Protein AF-A0A7S2S492-F1 (afdb_monomer)

Radius of gyration: 16.32 Å; Cα contacts (8 Å, |Δi|>4): 54; chains: 1; bounding box: 39×32×36 Å

InterPro domains:
  IPR001404 Heat shock protein Hsp90 family [PF00183] (1-102)
  IPR001404 Heat shock protein Hsp90 family [PTHR11528] (1-102)
  IPR037196 HSP90, C-terminal domain [G3DSA:1.20.120.790] (34-102)
  IPR037196 HSP90, C-terminal domain [SSF110942] (53-101)

Mean predicted aligned error: 4.34 Å

pLDDT: mean 91.42, std 5.2, range [54.38, 97.19]

Organism: NCBI:txid96639

Sequence (102 aa):
VIYMVDPIDEYAVQQLKEYDGKSLVNVTKEGLELPEDEEEKKKFEELKAEYEGLCKVMKDILDKKVEKVVVSNRLVTSPCCIVTSQYGWSANMERIMKAQAL

Foldseek 3Di:
DDDDDDLVVLVVLVVCQDDPNDGDDDPQAPPDDDDDDPVRVVVQVVVQVVCVVVQVVVCVVCPPVAPGGTDDPPDDPDPDHHGHYPPDDGPSRVVVCVVPPD

Nearest PDB structures (foldseek):
  7l7i-assembly1_A  TM=9.852E-01  e=4.452E-11  Homo sapiens
  7rxz-assembly3_F  TM=9.645E-01  e=5.092E-11  Homo sapiens
  8u1l-assembly1_A  TM=9.683E-01  e=7.123E-11  Trichoplusia ni
  8eoa-assembly1_B  TM=9.750E-01  e=7.618E-11  Homo sapiens
  8eoa-assembly1_A  TM=9.744E-01  e=1.140E-10  Homo sapiens

Solvent-accessible surface area (backbone atoms only — not comparable to full-atom values): 6693 Å² total; per-residue (Å²): 138,88,88,76,85,52,82,64,44,68,59,50,53,71,71,49,50,61,57,96,94,38,72,71,80,65,82,61,26,50,87,70,79,71,95,71,56,75,66,58,52,51,53,50,53,53,49,42,63,71,43,44,66,56,28,51,54,52,36,63,75,43,45,92,79,50,95,77,53,78,84,71,88,89,60,85,86,61,94,74,82,91,64,28,56,72,87,55,67,46,74,66,51,50,53,50,47,53,74,74,79,103

Secondary structure (DSSP, 8-state):
-----SHHHHHHHHH--EETTEE---TTBS--PPP--HHHHHHHHHHHHHHHHHHHHHHHHHGGG-S-----SS-SS-S----B-SSS--HHHHHHHHHHT-

Structure (mmCIF, N/CA/C/O backbone):
data_AF-A0A7S2S492-F1
#
_entry.id   AF-A0A7S2S492-F1
#
loop_
_atom_site.group_PDB
_atom_site.id
_atom_site.type_symbol
_atom_site.label_atom_id
_atom_site.label_alt_id
_atom_site.label_comp_id
_atom_site.label_asym_id
_atom_site.label_entity_id
_atom_site.label_seq_id
_atom_site.pdbx_PDB_ins_code
_atom_site.Cartn_x
_atom_site.Cartn_y
_atom_site.Cartn_z
_atom_site.occupancy
_atom_site.B_iso_or_equiv
_atom_site.auth_seq_id
_atom_site.auth_comp_id
_atom_site.auth_asym_id
_atom_site.auth_atom_id
_atom_site.pdbx_PDB_model_num
ATOM 1 N N . VAL A 1 1 ? -4.119 3.905 -14.256 1.00 91.50 1 VAL A N 1
ATOM 2 C CA . VAL A 1 1 ? -3.090 3.019 -13.661 1.00 91.50 1 VAL A CA 1
ATOM 3 C C . VAL A 1 1 ? -2.187 2.546 -14.785 1.00 91.50 1 VAL A C 1
ATOM 5 O O . VAL A 1 1 ? -2.718 2.142 -15.811 1.00 91.50 1 VAL A O 1
ATOM 8 N N . ILE A 1 2 ? -0.868 2.666 -14.631 1.00 94.06 2 ILE A N 1
ATOM 9 C CA . ILE A 1 2 ? 0.119 2.162 -15.598 1.00 94.06 2 ILE A CA 1
ATOM 10 C C . ILE A 1 2 ? 0.621 0.822 -15.062 1.00 94.06 2 ILE A C 1
ATOM 12 O O . ILE A 1 2 ? 0.990 0.742 -13.891 1.00 94.06 2 ILE A O 1
ATOM 16 N N . TYR A 1 3 ? 0.602 -0.218 -15.892 1.00 95.12 3 TYR A N 1
ATOM 17 C CA . TYR A 1 3 ? 1.116 -1.533 -15.520 1.00 95.12 3 TYR A CA 1
ATOM 18 C C . TYR A 1 3 ? 2.568 -1.663 -15.965 1.00 95.12 3 TYR A C 1
ATOM 20 O O . TYR A 1 3 ? 2.871 -1.494 -17.141 1.00 95.12 3 TYR A O 1
ATOM 28 N N . MET A 1 4 ? 3.433 -1.964 -15.004 1.00 93.75 4 MET A N 1
ATOM 29 C CA . MET A 1 4 ? 4.860 -2.212 -15.186 1.00 93.75 4 MET A CA 1
ATOM 30 C C . MET A 1 4 ? 5.088 -3.695 -14.956 1.00 93.75 4 MET A C 1
ATOM 32 O O . MET A 1 4 ? 4.856 -4.199 -13.855 1.00 93.75 4 MET A O 1
ATOM 36 N N . VAL A 1 5 ? 5.402 -4.406 -16.030 1.00 94.25 5 VAL A N 1
ATOM 37 C CA . VAL A 1 5 ? 5.372 -5.873 -16.069 1.00 94.25 5 VAL A CA 1
ATOM 38 C C . VAL A 1 5 ? 6.763 -6.464 -16.232 1.00 94.25 5 VAL A C 1
ATOM 40 O O . VAL A 1 5 ? 6.973 -7.617 -15.849 1.00 94.25 5 VAL A O 1
ATOM 43 N N . ASP A 1 6 ? 7.714 -5.671 -16.724 1.00 93.94 6 ASP A N 1
ATOM 44 C CA . ASP A 1 6 ? 9.085 -6.099 -16.913 1.00 93.94 6 ASP A CA 1
ATOM 45 C C . ASP A 1 6 ? 9.928 -5.770 -15.671 1.00 93.94 6 ASP A C 1
ATOM 47 O O . ASP A 1 6 ? 9.762 -4.713 -15.059 1.00 93.94 6 ASP A O 1
ATOM 51 N N . PRO A 1 7 ? 10.885 -6.633 -15.277 1.00 91.06 7 PRO A N 1
ATOM 52 C CA . PRO A 1 7 ? 11.743 -6.368 -14.121 1.00 91.06 7 PRO A CA 1
ATOM 53 C C . PRO A 1 7 ? 12.497 -5.034 -14.196 1.00 91.06 7 PRO A C 1
ATOM 55 O O . PRO A 1 7 ? 12.762 -4.414 -13.169 1.00 91.06 7 PRO A O 1
ATOM 58 N N . ILE A 1 8 ? 12.841 -4.588 -15.408 1.00 92.62 8 ILE A N 1
ATOM 59 C CA . ILE A 1 8 ? 13.555 -3.327 -15.627 1.00 92.62 8 ILE A CA 1
ATOM 60 C C . ILE A 1 8 ? 12.702 -2.096 -15.298 1.00 92.62 8 ILE A C 1
ATOM 62 O O . ILE A 1 8 ? 13.257 -1.074 -14.889 1.00 92.62 8 ILE A O 1
ATOM 66 N N . ASP A 1 9 ? 11.374 -2.199 -15.394 1.00 93.81 9 ASP A N 1
ATOM 67 C CA . ASP A 1 9 ? 10.460 -1.087 -15.130 1.00 93.81 9 ASP A CA 1
ATOM 68 C C . ASP A 1 9 ? 10.611 -0.577 -13.695 1.00 93.81 9 ASP A C 1
ATOM 70 O O . ASP A 1 9 ? 10.637 0.629 -13.455 1.00 93.81 9 ASP A O 1
ATOM 74 N N . GLU A 1 10 ? 10.799 -1.495 -12.742 1.00 89.31 10 GLU A N 1
ATOM 75 C CA . GLU A 1 10 ? 10.884 -1.162 -11.321 1.00 89.31 10 GLU A CA 1
ATOM 76 C C . GLU A 1 10 ? 12.162 -0.382 -10.976 1.00 89.31 10 GLU A C 1
ATOM 78 O O . GLU A 1 10 ? 12.168 0.422 -10.045 1.00 89.31 10 GLU A O 1
ATOM 83 N N . TYR A 1 11 ? 13.232 -0.561 -11.756 1.00 89.75 11 TYR A N 1
ATOM 84 C CA . TYR A 1 11 ? 14.423 0.287 -11.682 1.00 89.75 11 TYR A CA 1
ATOM 85 C C . TYR A 1 11 ? 14.213 1.615 -12.412 1.00 89.75 11 TYR A C 1
ATOM 87 O O . TYR A 1 11 ? 14.629 2.663 -11.914 1.00 89.75 11 TYR A O 1
ATOM 95 N N . ALA A 1 12 ? 13.556 1.586 -13.574 1.00 92.25 12 ALA A N 1
ATOM 96 C CA . ALA A 1 12 ? 13.324 2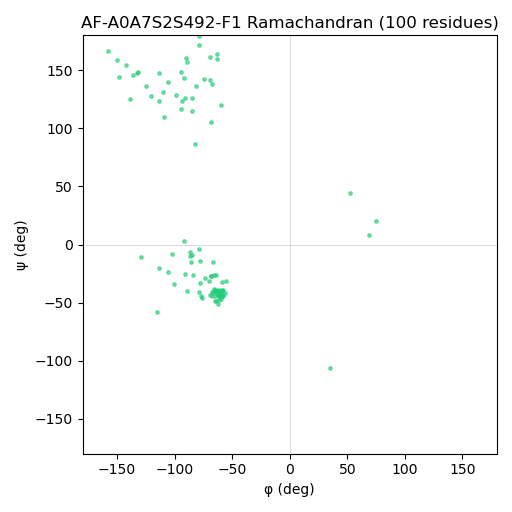.772 -14.389 1.00 92.25 12 ALA A CA 1
ATOM 97 C C . ALA A 1 12 ? 12.523 3.835 -13.623 1.00 92.25 12 ALA A C 1
ATOM 99 O O . ALA A 1 12 ? 12.934 4.993 -13.572 1.00 92.25 12 ALA A O 1
ATOM 100 N N . VAL A 1 13 ? 11.435 3.452 -12.951 1.00 89.94 13 VAL A N 1
ATOM 101 C CA . VAL A 1 13 ? 10.570 4.403 -12.226 1.00 89.94 13 VAL A CA 1
ATOM 102 C C . VAL A 1 13 ? 11.103 4.861 -10.880 1.00 89.94 13 VAL A C 1
ATOM 104 O O . VAL A 1 13 ? 10.637 5.860 -10.339 1.00 89.94 13 VAL A O 1
ATOM 107 N N . GLN A 1 14 ? 12.112 4.183 -10.337 1.00 85.00 14 GLN A N 1
ATOM 108 C CA . GLN A 1 14 ? 12.856 4.724 -9.200 1.00 85.00 14 GLN A CA 1
ATOM 109 C C . GLN A 1 14 ? 13.710 5.930 -9.606 1.00 85.00 14 GLN A C 1
ATOM 111 O O . GLN A 1 14 ? 13.921 6.833 -8.794 1.00 85.00 14 GLN A O 1
ATOM 116 N N . GLN A 1 15 ? 14.189 5.952 -10.853 1.00 88.56 15 GLN A N 1
ATOM 117 C CA . GLN A 1 15 ? 14.975 7.057 -11.401 1.00 88.56 15 GLN A CA 1
ATOM 118 C C . GLN A 1 15 ? 14.083 8.126 -12.044 1.00 88.56 15 GLN A C 1
ATOM 120 O O . GLN A 1 15 ? 14.308 9.322 -11.855 1.00 88.56 15 GLN A O 1
ATOM 125 N N . LEU A 1 16 ? 13.039 7.709 -12.762 1.00 91.12 16 LEU A N 1
ATOM 126 C CA . LEU A 1 16 ? 12.057 8.595 -13.376 1.00 91.12 16 LEU A CA 1
ATOM 127 C C . LEU A 1 16 ? 11.003 9.017 -12.346 1.00 91.12 16 LEU A C 1
ATOM 129 O O . LEU A 1 16 ? 9.950 8.398 -12.224 1.00 91.12 16 LEU A O 1
ATOM 133 N N . LYS A 1 17 ? 11.297 10.082 -11.597 1.00 84.06 17 LYS A N 1
ATOM 134 C CA . LYS A 1 17 ? 10.392 10.604 -10.558 1.00 84.06 17 LYS A CA 1
ATOM 135 C C . LYS A 1 17 ? 9.230 11.421 -11.118 1.00 84.06 17 LYS A C 1
ATOM 137 O O . LYS A 1 17 ? 8.141 11.402 -10.549 1.00 84.06 17 LYS A O 1
ATOM 142 N N . GLU A 1 18 ? 9.467 12.132 -12.216 1.00 92.81 18 GLU A N 1
ATOM 143 C CA . GLU A 1 18 ? 8.506 13.044 -12.830 1.00 92.81 18 GLU A CA 1
ATOM 144 C C . GLU A 1 18 ? 8.476 12.875 -14.347 1.00 92.81 18 GLU A C 1
ATOM 146 O O . GLU A 1 18 ? 9.498 12.619 -14.986 1.00 92.81 18 GLU A O 1
ATOM 151 N N . TYR A 1 19 ? 7.292 13.058 -14.922 1.00 93.62 19 TYR A N 1
ATOM 152 C CA . TYR A 1 19 ? 7.063 13.118 -16.356 1.00 93.62 19 TYR A CA 1
ATOM 153 C C . TYR A 1 19 ? 6.054 14.227 -16.644 1.00 93.62 19 TYR A C 1
ATOM 155 O O . TYR A 1 19 ? 4.967 14.232 -16.068 1.00 93.62 19 TYR A O 1
ATOM 163 N N . ASP A 1 20 ? 6.416 15.172 -17.514 1.00 94.81 20 ASP A N 1
ATOM 164 C CA . ASP A 1 20 ? 5.556 16.309 -17.884 1.00 94.81 20 ASP A CA 1
ATOM 165 C C . ASP A 1 20 ? 5.025 17.092 -16.660 1.00 94.81 20 ASP A C 1
ATOM 167 O O . ASP A 1 20 ? 3.836 17.378 -16.525 1.00 94.81 20 ASP A O 1
ATOM 171 N N . GLY A 1 21 ? 5.913 17.354 -15.690 1.00 94.06 21 GLY A N 1
ATOM 172 C CA . GLY A 1 21 ? 5.583 18.053 -14.440 1.00 94.06 21 GLY A CA 1
ATOM 173 C C . GLY A 1 21 ? 4.686 17.271 -13.471 1.00 94.06 21 GLY A C 1
ATOM 174 O O . GLY A 1 21 ? 4.230 17.834 -12.478 1.00 94.06 21 GLY A O 1
ATOM 175 N N . LYS A 1 22 ? 4.412 15.987 -13.738 1.00 92.38 22 LYS A N 1
ATOM 176 C CA . LYS A 1 22 ? 3.617 15.108 -12.870 1.00 92.38 22 LYS A CA 1
ATOM 177 C C . LYS A 1 22 ? 4.501 14.047 -12.235 1.00 92.38 22 LYS A C 1
ATOM 179 O O . LYS A 1 22 ? 5.251 13.363 -12.930 1.00 92.38 22 LYS A O 1
ATOM 184 N N . SER A 1 23 ? 4.380 13.876 -10.924 1.00 91.31 23 SER A N 1
ATOM 185 C CA . SER A 1 23 ? 5.079 12.823 -10.193 1.00 91.31 23 SER A CA 1
ATOM 186 C C . SER A 1 23 ? 4.446 11.453 -10.443 1.00 91.31 23 SER A C 1
ATOM 188 O O . SER A 1 23 ? 3.224 11.310 -10.543 1.00 91.31 23 SER A O 1
ATOM 190 N N . LEU A 1 24 ? 5.285 10.421 -10.543 1.00 90.94 24 LEU A N 1
ATOM 191 C CA . LEU A 1 24 ? 4.821 9.040 -10.625 1.00 90.94 24 LEU A CA 1
ATOM 192 C C . LEU A 1 24 ? 4.576 8.497 -9.213 1.00 90.94 24 LEU A C 1
ATOM 194 O O . LEU A 1 24 ? 5.462 8.520 -8.359 1.00 90.94 24 LEU A O 1
ATOM 198 N N . VAL A 1 25 ? 3.372 7.975 -8.975 1.00 90.88 25 VAL A N 1
ATOM 199 C CA . VAL A 1 25 ? 2.959 7.429 -7.675 1.00 90.88 25 VAL A CA 1
ATOM 200 C C . VAL A 1 25 ? 2.741 5.925 -7.794 1.00 90.88 25 VAL A C 1
ATOM 202 O O . VAL A 1 25 ? 1.936 5.461 -8.604 1.00 90.88 25 VAL A O 1
ATOM 205 N N . ASN A 1 26 ? 3.440 5.151 -6.963 1.00 91.62 26 ASN A N 1
ATOM 206 C CA . ASN A 1 26 ? 3.257 3.705 -6.899 1.00 91.62 26 ASN A CA 1
ATOM 207 C C . ASN A 1 26 ? 2.087 3.353 -5.963 1.00 91.62 26 ASN A C 1
ATOM 209 O O . ASN A 1 26 ? 2.164 3.542 -4.749 1.00 91.62 26 ASN A O 1
ATOM 213 N N . VAL A 1 27 ? 1.021 2.783 -6.528 1.00 93.06 27 VAL A N 1
ATOM 214 C CA . VAL A 1 27 ? -0.209 2.423 -5.802 1.00 93.06 27 VAL A CA 1
ATOM 215 C C . VAL A 1 27 ? -0.040 1.297 -4.774 1.00 93.06 27 VAL A C 1
ATOM 217 O O . VAL A 1 27 ? -0.915 1.120 -3.926 1.00 93.06 27 VAL A O 1
ATOM 220 N N . THR A 1 28 ? 1.061 0.536 -4.808 1.00 92.19 28 THR A N 1
ATOM 221 C CA . THR A 1 28 ? 1.351 -0.519 -3.817 1.00 92.19 28 THR A CA 1
ATOM 222 C C . THR A 1 28 ? 2.063 0.014 -2.576 1.00 92.19 28 THR A C 1
ATOM 224 O O . THR A 1 28 ? 2.226 -0.716 -1.597 1.00 92.19 28 THR A O 1
ATOM 227 N N . LYS A 1 29 ? 2.510 1.274 -2.607 1.00 90.81 29 LYS A N 1
ATOM 228 C CA . LYS A 1 29 ? 3.149 1.934 -1.471 1.00 90.81 29 LYS A CA 1
ATOM 229 C C . LYS A 1 29 ? 2.117 2.626 -0.581 1.00 90.81 29 LYS A C 1
ATOM 231 O O . LYS A 1 29 ? 0.987 2.931 -0.988 1.00 90.81 29 LYS A O 1
ATOM 236 N N . GLU A 1 30 ? 2.480 2.840 0.674 1.00 90.25 30 GLU A N 1
ATOM 237 C CA . GLU A 1 30 ? 1.736 3.730 1.561 1.00 90.25 30 GLU A CA 1
ATOM 238 C C . GLU A 1 30 ? 1.760 5.183 1.048 1.00 90.25 30 GLU A C 1
ATOM 240 O O . GLU A 1 30 ? 2.568 5.535 0.190 1.00 90.25 30 GLU A O 1
ATOM 245 N N . GLY A 1 31 ? 0.863 6.025 1.570 1.00 83.75 31 GLY A N 1
ATOM 246 C CA . GLY A 1 31 ? 0.788 7.437 1.170 1.00 83.75 31 GLY A CA 1
ATOM 247 C C . GLY A 1 31 ? 0.153 7.672 -0.204 1.00 83.75 31 GLY A C 1
ATOM 248 O O . GLY A 1 31 ? 0.376 8.712 -0.812 1.00 83.75 31 GLY A O 1
ATOM 249 N N . LEU A 1 32 ? -0.624 6.707 -0.712 1.00 87.44 32 LEU A N 1
ATOM 250 C CA . LEU A 1 32 ? -1.459 6.926 -1.892 1.00 87.44 32 LEU A CA 1
ATOM 251 C C . LEU A 1 32 ? -2.581 7.899 -1.524 1.00 87.44 32 LEU A C 1
ATOM 253 O O . LEU A 1 32 ? -3.530 7.511 -0.843 1.00 87.44 32 LEU A O 1
ATOM 257 N N . GLU A 1 33 ? -2.457 9.133 -1.988 1.00 86.50 33 GLU A N 1
ATOM 258 C CA . GLU A 1 33 ? -3.509 10.139 -1.917 1.00 86.50 33 GLU A CA 1
ATOM 259 C C . GLU A 1 33 ? -4.295 10.110 -3.224 1.00 86.50 33 GLU A C 1
ATOM 261 O O . GLU A 1 33 ? -3.752 10.345 -4.307 1.00 86.50 33 GLU A O 1
ATOM 266 N N . LEU A 1 34 ? -5.574 9.763 -3.123 1.00 85.75 34 LEU A N 1
ATOM 267 C CA . LEU A 1 34 ? -6.500 9.843 -4.241 1.00 85.75 34 LEU A CA 1
ATOM 268 C C . LEU A 1 34 ? -7.237 11.186 -4.173 1.00 85.75 34 LEU A C 1
ATOM 270 O O . LEU A 1 34 ? -7.441 11.717 -3.080 1.00 85.75 34 LEU A O 1
ATOM 274 N N . PRO A 1 35 ? -7.621 11.766 -5.321 1.00 86.44 35 PRO A N 1
ATOM 275 C CA . PRO A 1 35 ? -8.539 12.892 -5.326 1.00 86.44 35 PRO A CA 1
ATOM 276 C C . PRO A 1 35 ? -9.858 12.457 -4.680 1.00 86.44 35 PRO A C 1
ATOM 278 O O . PRO A 1 35 ? -10.493 11.528 -5.169 1.00 86.44 35 PRO A O 1
ATOM 281 N N . GLU A 1 36 ? -10.238 13.130 -3.600 1.00 86.56 36 GLU A N 1
ATOM 282 C CA . GLU A 1 36 ? -11.455 12.869 -2.824 1.00 86.56 36 GLU A CA 1
ATOM 283 C C . GLU A 1 36 ? -12.178 14.186 -2.564 1.00 86.56 36 GLU A C 1
ATOM 285 O O . GLU A 1 36 ? -11.532 15.233 -2.383 1.00 86.56 36 GLU A O 1
ATOM 290 N N . ASP A 1 37 ? -13.505 14.129 -2.509 1.00 91.50 37 ASP A N 1
ATOM 291 C CA . ASP A 1 37 ? -14.315 15.272 -2.101 1.00 91.50 37 ASP A CA 1
ATOM 292 C C . ASP A 1 37 ? -14.343 15.457 -0.566 1.00 91.50 37 ASP A C 1
ATOM 294 O O . ASP A 1 37 ? -13.805 14.662 0.211 1.00 91.50 37 ASP A O 1
ATOM 298 N N . GLU A 1 38 ? -14.912 16.572 -0.095 1.00 90.94 38 GLU A N 1
ATOM 299 C CA . GLU A 1 38 ? -14.981 16.854 1.346 1.00 90.94 38 GLU A CA 1
ATOM 300 C C . GLU A 1 38 ? -15.875 15.874 2.119 1.00 90.94 38 GLU A C 1
ATOM 302 O O . GLU A 1 38 ? -15.683 15.695 3.324 1.00 90.94 38 GLU A O 1
ATOM 307 N N . GLU A 1 39 ? -16.867 15.267 1.467 1.00 91.62 39 GLU A N 1
ATOM 308 C CA . GLU A 1 39 ? -17.798 14.338 2.104 1.00 91.62 39 GLU A CA 1
ATOM 309 C C . GLU A 1 39 ? -17.138 12.967 2.302 1.00 91.62 39 GLU A C 1
ATOM 311 O O . GLU A 1 39 ? -17.210 12.395 3.392 1.00 91.62 39 GLU A O 1
ATOM 316 N N . GLU A 1 40 ? -16.427 12.477 1.287 1.00 89.56 40 GLU A N 1
ATOM 317 C CA . GLU A 1 40 ? -15.613 11.263 1.319 1.00 89.56 40 GLU A CA 1
ATOM 318 C C . GLU A 1 40 ? -14.525 11.353 2.390 1.00 89.56 40 GLU A C 1
ATOM 320 O O . GLU A 1 40 ? -14.382 10.434 3.200 1.00 89.56 40 GLU A O 1
ATOM 325 N N . LYS A 1 41 ? -13.831 12.495 2.483 1.00 89.75 41 LYS A N 1
ATOM 326 C CA . LYS A 1 41 ? -12.823 12.725 3.529 1.00 89.75 41 LYS A CA 1
ATOM 327 C C . LYS A 1 41 ? -13.412 12.656 4.934 1.00 89.75 41 LYS A C 1
ATOM 329 O O . LYS A 1 41 ? -12.811 12.045 5.814 1.00 89.75 41 LYS A O 1
ATOM 334 N N . LYS A 1 42 ? -14.589 13.250 5.157 1.00 92.25 42 LYS A N 1
ATOM 335 C CA . LYS A 1 42 ? -15.268 13.198 6.465 1.00 92.25 42 LYS A CA 1
ATOM 336 C C . LYS A 1 42 ? -15.661 11.770 6.831 1.00 92.25 42 LYS A C 1
ATOM 338 O O . LYS A 1 42 ? -15.314 11.315 7.916 1.00 92.25 42 LYS A O 1
ATOM 343 N N . LYS A 1 43 ? -16.295 11.044 5.904 1.00 92.06 43 LYS A N 1
ATOM 344 C CA . LYS A 1 43 ? -16.647 9.628 6.096 1.00 92.06 43 LYS A CA 1
ATOM 345 C C . LYS A 1 43 ? -15.414 8.776 6.389 1.00 92.06 43 LYS A C 1
ATOM 347 O O . LYS A 1 43 ? -15.462 7.889 7.233 1.00 92.06 43 LYS A O 1
ATOM 352 N N . PHE A 1 44 ? -14.294 9.046 5.721 1.00 91.44 44 PHE A N 1
ATOM 353 C CA . PHE A 1 44 ? -13.055 8.314 5.953 1.00 91.44 44 PHE A CA 1
ATOM 354 C C . PHE A 1 44 ? -12.468 8.565 7.349 1.00 91.44 44 PHE A C 1
ATOM 356 O O . PHE A 1 44 ? -12.024 7.616 7.993 1.00 91.44 44 PHE A O 1
ATOM 363 N N . GLU A 1 45 ? -12.495 9.804 7.846 1.00 92.00 45 GLU A N 1
ATOM 364 C CA . GLU A 1 45 ? -12.068 10.119 9.218 1.00 92.00 45 GLU A CA 1
ATOM 365 C C . GLU A 1 45 ? -12.993 9.491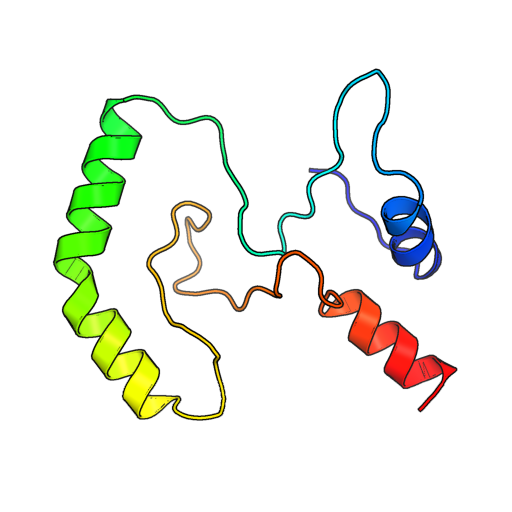 10.277 1.00 92.00 45 GLU A C 1
ATOM 367 O O . GLU A 1 45 ? -12.506 8.959 11.276 1.00 92.00 45 GLU A O 1
ATOM 372 N N . GLU A 1 46 ? -14.308 9.458 10.038 1.00 94.56 46 GLU A N 1
ATOM 373 C CA . GLU A 1 46 ? -15.268 8.750 10.901 1.00 94.56 46 GLU A CA 1
ATOM 374 C C . GLU A 1 46 ? -14.970 7.245 10.958 1.00 94.56 46 GLU A C 1
ATOM 376 O O . GLU A 1 46 ? -14.845 6.679 12.045 1.00 94.56 46 GLU A O 1
ATOM 381 N N . LEU A 1 47 ? -14.758 6.608 9.801 1.00 93.94 47 LEU A N 1
ATOM 382 C CA . LEU A 1 47 ? -14.389 5.193 9.719 1.00 93.94 47 LEU A CA 1
ATOM 383 C C . LEU A 1 47 ? -13.039 4.915 10.395 1.00 93.94 47 LEU A C 1
ATOM 385 O O . LEU A 1 47 ? -12.885 3.903 11.076 1.00 93.94 47 LEU A O 1
ATOM 389 N N . LYS A 1 48 ? -12.044 5.798 10.255 1.00 93.50 48 LYS A N 1
ATOM 390 C CA . LYS A 1 48 ? -10.768 5.647 10.975 1.00 93.50 48 LYS A CA 1
ATOM 391 C C . LYS A 1 48 ? -10.970 5.616 12.484 1.00 93.50 48 LYS A C 1
ATOM 393 O O . LYS A 1 48 ? -10.358 4.775 13.138 1.00 93.50 48 LYS A O 1
ATOM 398 N N . ALA A 1 49 ? -11.801 6.510 13.016 1.00 94.94 49 ALA A N 1
ATOM 399 C CA . ALA A 1 49 ? -12.094 6.566 14.442 1.00 94.94 49 ALA A CA 1
ATOM 400 C C . ALA A 1 49 ? -12.890 5.335 14.905 1.00 94.94 49 ALA A C 1
ATOM 402 O O . ALA A 1 49 ? -12.553 4.727 15.920 1.00 94.94 49 ALA A O 1
ATOM 403 N N . GLU A 1 50 ? -13.904 4.924 14.139 1.00 96.50 50 GLU A N 1
ATOM 404 C CA . GLU A 1 50 ? -14.735 3.754 14.445 1.00 96.50 50 GLU A CA 1
ATOM 405 C C . GLU A 1 50 ? -13.911 2.457 14.485 1.00 96.50 50 GLU A C 1
ATOM 407 O O . GLU A 1 50 ? -14.025 1.659 15.419 1.00 96.50 50 GLU A O 1
ATOM 412 N N . TYR A 1 51 ? -13.028 2.262 13.503 1.00 95.75 51 TYR A N 1
ATOM 413 C CA . TYR A 1 51 ? -12.233 1.041 13.366 1.00 95.75 51 TYR A CA 1
ATOM 414 C C . TYR A 1 51 ? -10.864 1.103 14.058 1.00 95.75 51 TYR A C 1
ATOM 416 O O . TYR A 1 51 ? -10.123 0.117 14.017 1.00 95.75 51 TYR A O 1
ATOM 424 N N . GLU A 1 52 ? -10.522 2.192 14.757 1.00 94.31 52 GLU A N 1
ATOM 425 C CA . GLU A 1 52 ? -9.238 2.332 15.461 1.00 94.31 52 GLU A CA 1
ATOM 426 C C . GLU A 1 52 ? -9.009 1.182 16.459 1.00 94.31 52 GLU A C 1
ATOM 428 O O . GLU A 1 52 ? -7.915 0.613 16.538 1.00 94.31 52 GLU A O 1
ATOM 433 N N . GLY A 1 53 ? -10.060 0.790 17.189 1.00 96.31 53 GLY A N 1
ATOM 434 C CA . GLY A 1 53 ? -10.014 -0.334 18.126 1.00 96.31 53 GLY A CA 1
ATOM 435 C C . GLY A 1 53 ? -9.706 -1.665 17.435 1.00 96.31 53 GLY A C 1
ATOM 436 O O . GLY A 1 53 ? -8.859 -2.424 17.908 1.00 96.31 53 GLY A O 1
ATOM 437 N N . LEU A 1 54 ? -10.329 -1.923 16.280 1.00 95.75 54 LEU A N 1
ATOM 438 C CA . LEU A 1 54 ? -10.065 -3.122 15.484 1.00 95.75 54 LEU A CA 1
ATOM 439 C C . LEU A 1 54 ? -8.629 -3.124 14.947 1.00 95.75 54 LEU A C 1
ATOM 441 O O . LEU A 1 54 ? -7.944 -4.142 15.040 1.00 95.75 54 LEU A O 1
ATOM 445 N N . CYS A 1 55 ? -8.149 -1.990 14.430 1.00 95.69 55 CYS A N 1
ATOM 446 C CA . CYS A 1 55 ? -6.780 -1.864 13.936 1.00 95.69 55 CYS A CA 1
ATOM 447 C C . CYS A 1 55 ? -5.744 -2.174 15.027 1.00 95.69 55 CYS A C 1
ATOM 449 O O . CYS A 1 55 ? -4.771 -2.875 14.746 1.00 95.69 55 CYS A O 1
ATOM 451 N N . LYS A 1 56 ? -5.969 -1.725 16.271 1.00 96.12 56 LYS A N 1
ATOM 452 C CA . LYS A 1 56 ? -5.102 -2.050 17.419 1.00 96.12 56 LYS A CA 1
ATOM 453 C C . LYS A 1 56 ? -5.086 -3.548 17.713 1.00 96.12 56 LYS A C 1
ATOM 455 O O . LYS A 1 56 ? -4.017 -4.147 17.719 1.00 96.12 56 LYS A O 1
ATOM 460 N N . VAL A 1 57 ? -6.259 -4.173 17.833 1.00 97.19 57 VAL A N 1
ATOM 461 C CA . VAL A 1 57 ? -6.365 -5.625 18.069 1.00 97.19 57 VAL A CA 1
ATOM 462 C C . VAL A 1 57 ? -5.668 -6.421 16.962 1.00 97.19 57 VAL A C 1
ATOM 464 O O . VAL A 1 57 ? -4.918 -7.355 17.238 1.00 97.19 57 VAL A O 1
ATOM 467 N N . MET A 1 58 ? -5.862 -6.042 15.697 1.00 96.81 58 MET A N 1
ATOM 468 C CA . MET A 1 58 ? -5.193 -6.699 14.572 1.00 96.81 58 MET A CA 1
ATOM 469 C C . MET A 1 58 ? -3.676 -6.498 14.596 1.00 96.81 58 MET A C 1
ATOM 471 O O . MET A 1 58 ? -2.936 -7.433 14.287 1.00 96.81 58 MET A O 1
ATOM 475 N N . LYS A 1 59 ? -3.200 -5.305 14.967 1.00 95.94 59 LYS A N 1
ATOM 476 C CA . LYS A 1 59 ? -1.770 -5.032 15.131 1.00 95.94 59 LYS A CA 1
ATOM 477 C C . LYS A 1 59 ? -1.170 -5.877 16.256 1.00 95.94 59 LYS A C 1
ATOM 479 O O . LYS A 1 59 ? -0.091 -6.420 16.050 1.00 95.94 59 LYS A O 1
ATOM 484 N N . ASP A 1 60 ? -1.870 -6.065 17.370 1.00 96.12 60 ASP A N 1
ATOM 485 C CA . ASP A 1 60 ? -1.403 -6.906 18.479 1.00 96.12 60 ASP A CA 1
ATOM 486 C C . ASP A 1 60 ? -1.346 -8.392 18.088 1.00 96.12 60 ASP A C 1
ATOM 488 O O . ASP A 1 60 ? -0.374 -9.080 18.390 1.00 96.12 60 ASP A O 1
ATOM 492 N N . ILE A 1 61 ? -2.344 -8.887 17.346 1.00 9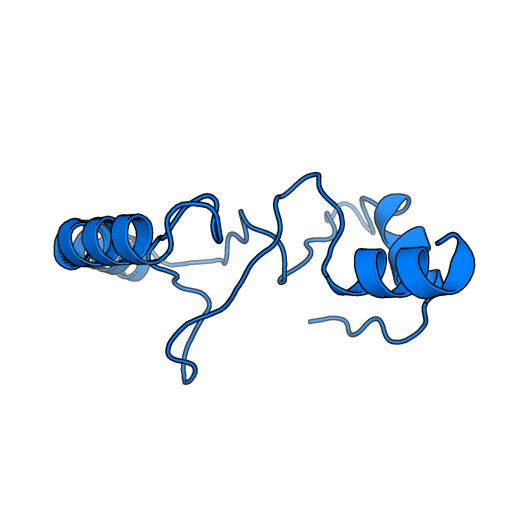7.00 61 ILE A N 1
ATOM 493 C CA . ILE A 1 61 ? -2.362 -10.270 16.831 1.00 97.00 61 ILE A CA 1
ATOM 494 C C . ILE A 1 61 ? -1.216 -10.512 15.841 1.00 97.00 61 ILE A C 1
ATOM 496 O O . ILE A 1 61 ? -0.609 -11.587 15.821 1.00 97.00 61 ILE A O 1
ATOM 500 N N . LEU A 1 62 ? -0.948 -9.535 14.973 1.00 94.88 62 LEU A N 1
ATOM 501 C CA . LEU A 1 62 ? 0.075 -9.643 13.937 1.00 94.88 62 LEU A CA 1
ATOM 502 C C . LEU A 1 62 ? 1.472 -9.254 14.441 1.00 94.88 62 LEU A C 1
ATOM 504 O O . LEU A 1 62 ? 2.444 -9.597 13.775 1.00 94.88 62 LEU A O 1
ATOM 508 N N . ASP A 1 63 ? 1.580 -8.593 15.594 1.00 94.06 63 ASP A N 1
ATOM 509 C CA . ASP A 1 63 ? 2.799 -8.205 16.314 1.00 94.06 63 ASP A CA 1
ATOM 510 C C . ASP A 1 63 ? 3.966 -7.831 15.378 1.00 94.06 63 ASP A C 1
ATOM 512 O O . ASP A 1 63 ? 3.931 -6.791 14.715 1.00 94.06 63 ASP A O 1
ATOM 516 N N . LYS A 1 64 ? 4.981 -8.697 15.265 1.00 94.31 64 LYS A N 1
ATOM 517 C CA . LYS A 1 64 ? 6.205 -8.483 14.472 1.00 94.31 64 LYS A CA 1
ATOM 518 C C . LYS A 1 64 ? 6.045 -8.704 12.967 1.00 94.31 64 LYS A C 1
ATOM 520 O O . LYS A 1 64 ? 7.007 -8.523 12.228 1.00 94.31 64 LYS A O 1
ATOM 525 N N . LYS A 1 65 ? 4.872 -9.136 12.497 1.00 94.56 65 LYS A N 1
ATOM 526 C CA . LYS A 1 65 ? 4.623 -9.441 11.078 1.00 94.56 65 LYS A CA 1
ATOM 527 C C . LYS A 1 65 ? 4.254 -8.213 10.254 1.00 94.56 65 LYS A C 1
ATOM 529 O O . LYS A 1 65 ? 4.454 -8.227 9.046 1.00 94.56 65 LYS A O 1
ATOM 534 N N . VAL A 1 66 ? 3.688 -7.184 10.881 1.00 94.50 66 VAL A N 1
ATOM 535 C CA . VAL A 1 66 ? 3.276 -5.942 10.211 1.00 94.50 66 VAL A CA 1
ATOM 536 C C . VAL A 1 66 ? 3.781 -4.750 10.998 1.00 94.50 66 VAL A C 1
ATOM 538 O O . VAL A 1 66 ? 3.865 -4.811 12.218 1.00 94.50 66 VAL A O 1
ATOM 541 N N . GLU A 1 67 ? 4.094 -3.643 10.338 1.00 92.50 67 GLU A N 1
ATOM 542 C CA . GLU A 1 67 ? 4.545 -2.436 11.037 1.00 92.50 67 GLU A CA 1
ATOM 543 C C . GLU A 1 67 ? 3.371 -1.705 11.706 1.00 92.50 67 GLU A C 1
ATOM 545 O O . GLU A 1 67 ? 3.423 -1.393 12.895 1.00 92.50 67 GLU A O 1
ATOM 550 N N . LYS A 1 68 ? 2.266 -1.528 10.973 1.00 93.19 68 LYS A N 1
ATOM 551 C CA . LYS A 1 68 ? 1.030 -0.876 11.427 1.00 93.19 68 LYS A CA 1
ATOM 552 C C . LYS A 1 68 ? -0.191 -1.456 10.711 1.00 93.19 68 LYS A C 1
ATOM 554 O O . LYS A 1 68 ? -0.063 -2.005 9.619 1.00 93.19 68 LYS A O 1
ATOM 559 N N . VAL A 1 69 ? -1.370 -1.295 11.310 1.00 96.00 69 VAL A N 1
ATOM 560 C CA . VAL A 1 69 ? -2.669 -1.612 10.696 1.00 96.00 69 VAL A CA 1
ATOM 561 C C . VAL A 1 69 ? -3.495 -0.332 10.675 1.00 96.00 69 VAL A C 1
ATOM 563 O O . VAL A 1 69 ? -3.606 0.335 11.700 1.00 96.00 69 VAL A O 1
ATOM 566 N N . VAL A 1 70 ? -4.030 0.030 9.510 1.00 93.69 70 VAL A N 1
ATOM 567 C CA . VAL A 1 70 ? -4.795 1.267 9.299 1.00 93.69 70 VAL A CA 1
ATOM 568 C C . VAL A 1 70 ? -5.961 1.017 8.346 1.00 93.69 70 VAL A C 1
ATOM 570 O O . VAL A 1 70 ? -5.890 0.125 7.497 1.00 93.69 70 VAL A O 1
ATOM 573 N N . VAL A 1 71 ? -7.013 1.827 8.461 1.00 94.06 71 VAL A N 1
ATOM 574 C CA . VAL A 1 71 ? -8.128 1.842 7.503 1.00 94.06 71 VAL A CA 1
ATOM 575 C C . VAL A 1 71 ? -7.646 2.413 6.168 1.00 94.06 71 VAL A C 1
ATOM 577 O O . VAL A 1 71 ? -6.844 3.349 6.136 1.00 94.06 71 VAL A O 1
ATOM 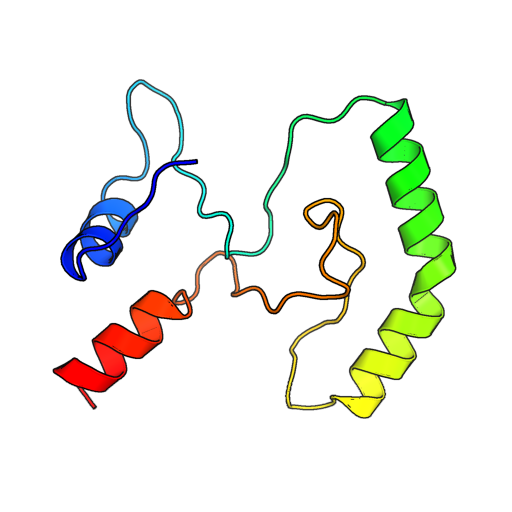580 N N . SER A 1 72 ? -8.125 1.849 5.058 1.00 92.19 72 SER A N 1
ATOM 581 C CA . SER A 1 72 ? -7.762 2.292 3.713 1.00 92.19 72 SER A CA 1
ATOM 582 C C . SER A 1 72 ? -8.986 2.632 2.872 1.00 92.19 72 SER A C 1
ATOM 584 O O . SER A 1 72 ? -9.946 1.874 2.834 1.00 92.19 72 SER A O 1
ATOM 586 N N . ASN A 1 73 ? -8.892 3.745 2.154 1.00 90.00 73 ASN A N 1
ATOM 587 C CA . ASN A 1 73 ? -9.832 4.233 1.144 1.00 90.00 73 ASN A CA 1
ATOM 588 C C . ASN A 1 73 ? -9.561 3.671 -0.268 1.00 90.00 73 ASN A C 1
ATOM 590 O O . ASN A 1 73 ? -10.340 3.901 -1.185 1.00 90.00 73 ASN A O 1
ATOM 594 N N . ARG A 1 74 ? -8.463 2.923 -0.477 1.00 90.25 74 ARG A N 1
ATOM 595 C CA . ARG A 1 74 ? -8.075 2.421 -1.814 1.00 90.25 74 ARG A CA 1
ATOM 596 C C . ARG A 1 74 ? -8.753 1.109 -2.224 1.00 90.25 74 ARG A C 1
ATOM 598 O O . ARG A 1 74 ? -8.538 0.639 -3.339 1.00 90.25 74 ARG A O 1
ATOM 605 N N . LEU A 1 75 ? -9.469 0.459 -1.306 1.00 91.62 75 LEU A N 1
ATOM 606 C CA . LEU A 1 75 ? -10.034 -0.880 -1.491 1.00 91.62 75 LEU A CA 1
ATOM 607 C C . LEU A 1 75 ? -11.546 -0.792 -1.700 1.00 91.62 75 LEU A C 1
ATOM 609 O O . LEU A 1 75 ? -12.219 -0.029 -1.020 1.00 91.62 75 LEU A O 1
ATOM 613 N N . VAL A 1 76 ? -12.069 -1.605 -2.621 1.00 90.69 76 VAL A N 1
ATOM 614 C CA . VAL A 1 76 ? -13.512 -1.669 -2.917 1.00 90.69 76 VAL A CA 1
ATOM 615 C C . VAL A 1 76 ? -14.077 -3.042 -2.563 1.00 90.69 76 VAL A C 1
ATOM 617 O O . VAL A 1 76 ? -14.981 -3.154 -1.746 1.00 90.69 76 VAL A O 1
ATOM 620 N N . THR A 1 77 ? -13.537 -4.107 -3.163 1.00 93.81 77 THR A N 1
ATOM 621 C CA . THR A 1 77 ? -14.034 -5.483 -2.979 1.00 93.81 77 THR A CA 1
ATOM 622 C C . THR A 1 77 ? -13.137 -6.341 -2.093 1.00 93.81 77 THR A C 1
ATOM 624 O O . THR A 1 77 ? -13.593 -7.327 -1.519 1.00 93.81 77 THR A O 1
ATOM 627 N N . SER A 1 78 ? -11.851 -6.000 -1.990 1.00 95.19 78 SER A N 1
ATOM 628 C CA . SER A 1 78 ? -10.894 -6.735 -1.164 1.00 95.19 78 SER A CA 1
ATOM 629 C C . SER A 1 78 ? -10.995 -6.308 0.304 1.00 95.19 78 SER A C 1
ATOM 631 O O . SER A 1 78 ? -11.021 -5.109 0.572 1.00 95.19 78 SER A O 1
ATOM 633 N N . PRO A 1 79 ? -10.980 -7.254 1.262 1.00 93.69 79 PRO A N 1
ATOM 634 C CA . PRO A 1 79 ? -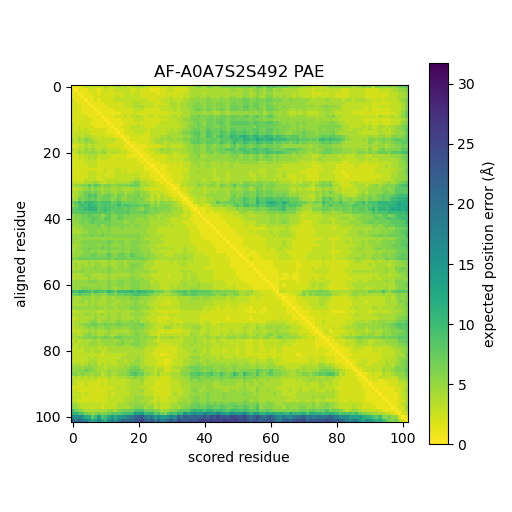11.146 -6.937 2.682 1.00 93.69 79 PRO A CA 1
ATOM 635 C C . PRO A 1 79 ? -9.914 -6.264 3.307 1.00 93.69 79 PRO A C 1
ATOM 637 O O . PRO A 1 79 ? -10.043 -5.506 4.261 1.00 93.69 79 PRO A O 1
ATOM 640 N N . CYS A 1 80 ? -8.711 -6.549 2.800 1.00 95.19 80 CYS A N 1
ATOM 641 C CA . CYS A 1 80 ? -7.462 -5.943 3.257 1.00 95.19 80 CYS A CA 1
ATOM 642 C C . CYS A 1 80 ? -6.370 -6.043 2.179 1.00 95.19 80 CYS A C 1
ATOM 644 O O . CYS A 1 80 ? -6.509 -6.781 1.201 1.00 95.19 80 CYS A O 1
ATOM 646 N N . CYS A 1 81 ? -5.281 -5.291 2.353 1.00 94.38 81 CYS A N 1
ATOM 647 C CA . CYS A 1 81 ? -4.116 -5.305 1.470 1.00 94.38 81 CYS A CA 1
ATOM 648 C C . CYS A 1 81 ? -2.840 -5.007 2.273 1.00 94.38 81 CYS A C 1
ATOM 650 O O . CYS A 1 81 ? -2.869 -4.191 3.195 1.00 94.38 81 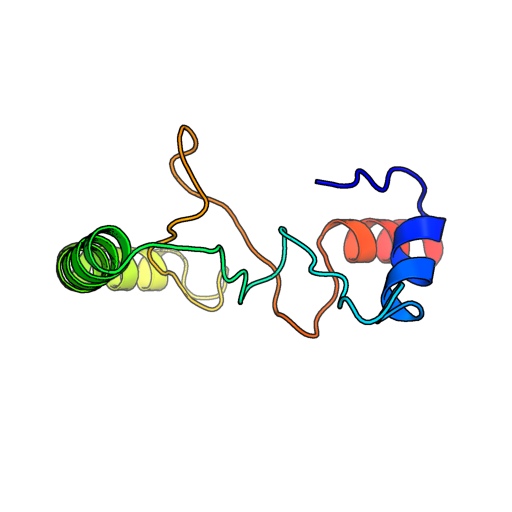CYS A O 1
ATOM 652 N N . ILE A 1 82 ? -1.725 -5.652 1.916 1.00 94.25 82 ILE A N 1
ATOM 653 C CA . ILE A 1 82 ? -0.398 -5.332 2.454 1.00 94.25 82 ILE A CA 1
ATOM 654 C C . ILE A 1 82 ? 0.249 -4.291 1.546 1.00 94.25 82 ILE A C 1
ATOM 656 O O . ILE A 1 82 ? 0.372 -4.499 0.340 1.00 94.25 82 ILE A O 1
ATOM 660 N N . VAL A 1 83 ? 0.679 -3.182 2.140 1.00 94.19 83 VAL A N 1
ATOM 661 C CA . VAL A 1 83 ? 1.365 -2.091 1.444 1.00 94.19 83 VAL A CA 1
ATOM 662 C C . VAL A 1 83 ? 2.806 -1.991 1.923 1.00 94.19 83 VAL A C 1
ATOM 664 O O . VAL A 1 83 ? 3.106 -2.284 3.080 1.00 94.19 83 VAL A O 1
ATOM 667 N N . THR A 1 84 ? 3.701 -1.578 1.033 1.00 93.50 84 THR A N 1
ATOM 668 C CA . THR A 1 84 ? 5.104 -1.320 1.381 1.00 93.50 84 THR A CA 1
ATOM 669 C C . THR A 1 84 ? 5.296 0.128 1.819 1.00 93.50 84 THR A C 1
ATOM 671 O O . THR A 1 84 ? 4.491 0.996 1.475 1.00 93.50 84 THR A O 1
ATOM 674 N N . SER A 1 85 ? 6.383 0.417 2.536 1.00 91.25 85 SER A N 1
ATOM 675 C CA . SE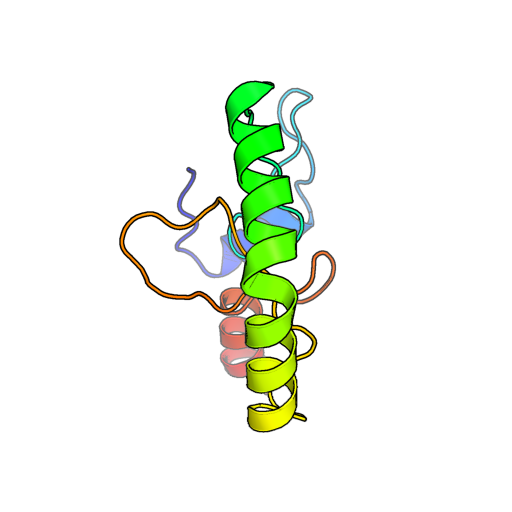R A 1 85 ? 6.707 1.792 2.924 1.00 91.25 85 SER A CA 1
ATOM 676 C C . SER A 1 85 ? 6.968 2.691 1.709 1.00 91.25 85 SER A C 1
ATOM 678 O O . SER A 1 85 ? 7.282 2.221 0.607 1.00 91.25 85 SER A O 1
ATOM 680 N N . GLN A 1 86 ? 6.850 4.006 1.903 1.00 85.81 86 GLN A N 1
ATOM 681 C CA . GLN A 1 86 ? 6.972 4.980 0.812 1.00 85.81 86 GLN A CA 1
ATOM 682 C C . GLN A 1 86 ? 8.368 4.947 0.160 1.00 85.81 86 GLN A C 1
ATOM 684 O O . GLN A 1 86 ? 8.508 4.987 -1.066 1.00 85.81 86 GLN A O 1
ATOM 689 N N . TYR A 1 87 ? 9.413 4.801 0.973 1.00 84.44 87 TYR A N 1
ATOM 690 C CA . TYR A 1 87 ? 10.809 4.838 0.521 1.00 84.44 87 TYR A CA 1
ATOM 691 C C . TYR A 1 87 ? 11.456 3.453 0.406 1.00 84.44 87 TYR A C 1
ATOM 693 O O . TYR A 1 87 ? 12.554 3.338 -0.130 1.00 84.44 87 TYR A O 1
ATOM 701 N N . GLY A 1 88 ? 10.781 2.399 0.871 1.00 86.19 88 GLY A N 1
ATOM 702 C CA . GLY A 1 88 ? 11.282 1.030 0.805 1.00 86.19 88 GLY A CA 1
ATOM 703 C C . GLY A 1 88 ? 11.130 0.377 -0.568 1.00 86.19 88 GLY A C 1
ATOM 704 O O . GLY A 1 88 ? 10.599 0.959 -1.526 1.00 86.19 88 GLY A O 1
ATOM 705 N N . TRP A 1 89 ? 11.591 -0.871 -0.643 1.00 88.50 89 TRP A N 1
ATOM 706 C CA . TRP A 1 89 ? 11.356 -1.745 -1.788 1.00 88.50 89 TRP A CA 1
ATOM 707 C C . TRP A 1 89 ? 9.878 -2.114 -1.879 1.00 88.50 89 TRP A C 1
ATOM 709 O O . TRP A 1 89 ? 9.232 -2.403 -0.872 1.00 88.50 89 TRP A O 1
ATOM 719 N N . SER A 1 90 ? 9.343 -2.102 -3.099 1.00 91.56 90 SER A N 1
ATOM 720 C CA . SER A 1 90 ? 8.052 -2.727 -3.372 1.00 91.56 90 SER A CA 1
ATOM 721 C C . SER A 1 90 ? 8.187 -4.250 -3.262 1.00 91.56 90 SER A C 1
ATOM 723 O O . SER A 1 90 ? 9.286 -4.797 -3.386 1.00 91.56 90 SER A O 1
ATOM 725 N N . ALA A 1 91 ? 7.066 -4.955 -3.107 1.00 92.06 91 ALA A N 1
ATOM 726 C CA . ALA A 1 91 ? 7.066 -6.418 -3.126 1.00 92.06 91 ALA A CA 1
ATOM 727 C C . ALA A 1 91 ? 7.620 -6.979 -4.454 1.00 92.06 91 ALA A C 1
ATOM 729 O O . ALA A 1 91 ? 8.276 -8.021 -4.472 1.00 92.06 91 ALA A O 1
ATOM 730 N N . ASN A 1 92 ? 7.401 -6.270 -5.570 1.00 90.69 92 ASN A N 1
ATOM 731 C CA . ASN A 1 92 ? 7.968 -6.651 -6.862 1.00 90.69 92 ASN A CA 1
ATOM 732 C C . ASN A 1 92 ? 9.493 -6.459 -6.888 1.00 90.69 92 ASN A C 1
ATOM 734 O O . ASN A 1 92 ? 10.205 -7.358 -7.329 1.00 90.69 92 ASN A O 1
ATOM 738 N N . MET A 1 93 ? 9.998 -5.339 -6.358 1.00 90.44 93 MET A N 1
ATOM 739 C CA . MET A 1 93 ? 11.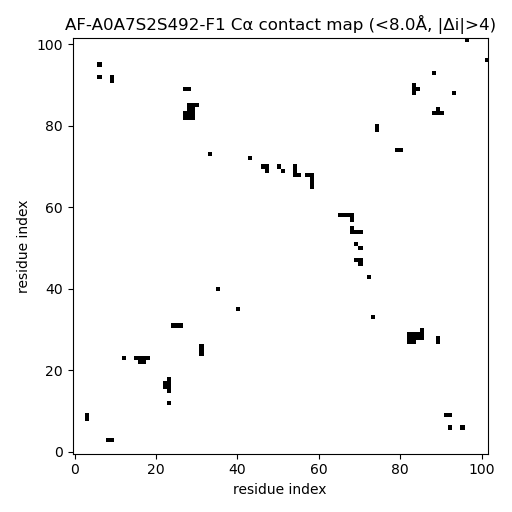439 -5.096 -6.256 1.00 90.44 93 MET A CA 1
ATOM 740 C C . MET A 1 93 ? 12.120 -6.124 -5.345 1.00 90.44 93 MET A C 1
ATOM 742 O O . MET A 1 93 ? 13.161 -6.666 -5.704 1.00 90.44 93 MET A O 1
ATOM 746 N N . GLU A 1 94 ? 11.513 -6.463 -4.205 1.00 91.38 94 GLU A N 1
ATOM 747 C CA . GLU A 1 94 ? 12.026 -7.512 -3.318 1.00 91.38 94 GLU A CA 1
ATOM 748 C C . GLU A 1 94 ? 12.124 -8.865 -4.039 1.00 91.38 94 GLU A C 1
ATOM 750 O O . GLU A 1 94 ? 13.138 -9.552 -3.922 1.00 91.38 94 GLU A O 1
ATOM 755 N N . ARG A 1 95 ? 11.108 -9.235 -4.832 1.00 92.69 95 ARG A N 1
ATOM 756 C CA . ARG A 1 95 ? 11.126 -10.456 -5.653 1.00 92.69 95 ARG A CA 1
ATOM 757 C C . ARG A 1 95 ? 12.271 -10.449 -6.670 1.00 92.69 95 ARG A C 1
ATOM 759 O O . ARG A 1 95 ? 12.932 -11.471 -6.825 1.00 92.69 95 ARG A O 1
ATOM 766 N N . ILE A 1 96 ? 12.502 -9.326 -7.354 1.00 91.12 96 ILE A N 1
ATOM 767 C CA . ILE A 1 96 ? 13.582 -9.184 -8.345 1.00 91.12 96 ILE A CA 1
ATOM 768 C C . ILE A 1 96 ? 14.950 -9.300 -7.664 1.00 91.12 96 ILE A C 1
ATOM 770 O O . ILE A 1 96 ? 15.779 -10.101 -8.092 1.00 91.12 96 ILE A O 1
ATOM 774 N N . MET A 1 97 ? 15.160 -8.575 -6.562 1.00 90.12 97 MET A N 1
ATOM 775 C CA . MET A 1 97 ? 16.410 -8.611 -5.795 1.00 90.12 97 MET A CA 1
ATOM 776 C C . MET A 1 97 ? 16.697 -10.005 -5.236 1.00 90.12 97 MET A C 1
ATOM 778 O O . MET A 1 97 ? 17.826 -10.479 -5.329 1.00 90.12 97 MET A O 1
ATOM 782 N N . LYS A 1 98 ? 15.669 -10.696 -4.726 1.00 91.31 98 LYS A N 1
ATOM 783 C CA . LYS A 1 98 ? 15.783 -12.080 -4.250 1.00 91.31 98 LYS A CA 1
ATOM 784 C C . LYS A 1 98 ? 16.141 -13.088 -5.337 1.00 91.31 98 LYS A C 1
ATOM 786 O O . LYS A 1 98 ? 16.657 -14.139 -5.005 1.00 91.31 98 LYS A O 1
ATOM 791 N N . ALA A 1 99 ? 15.815 -12.813 -6.597 1.00 90.12 99 ALA A N 1
ATOM 792 C CA . ALA A 1 99 ? 16.119 -13.712 -7.707 1.00 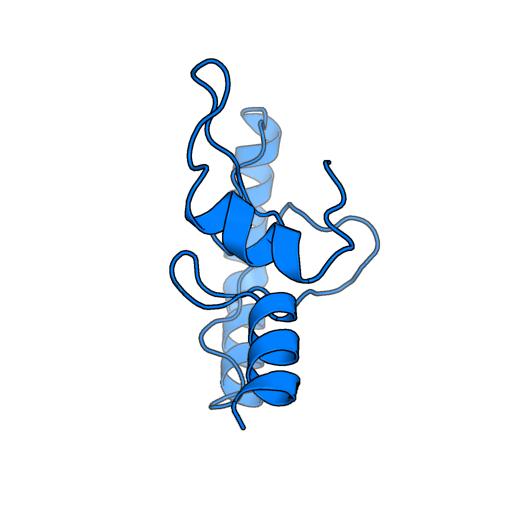90.12 99 ALA A CA 1
ATOM 793 C C . ALA A 1 99 ? 17.480 -13.419 -8.360 1.00 90.12 99 ALA A C 1
ATOM 795 O O . ALA A 1 99 ? 18.046 -14.297 -9.005 1.00 90.12 99 ALA A O 1
ATOM 796 N N . GLN A 1 100 ? 17.971 -12.180 -8.251 1.00 82.38 100 GLN A N 1
ATOM 797 C CA . GLN A 1 100 ? 19.208 -11.737 -8.902 1.00 82.38 100 GLN A CA 1
ATOM 798 C C . GLN A 1 100 ? 20.424 -11.704 -7.970 1.00 82.38 100 GLN A C 1
ATOM 800 O O . GLN A 1 100 ? 21.538 -11.920 -8.440 1.00 82.38 100 GLN A O 1
ATOM 805 N N . ALA A 1 101 ? 20.235 -11.374 -6.690 1.00 72.94 101 ALA A N 1
ATOM 806 C CA . ALA A 1 101 ? 21.326 -10.996 -5.788 1.00 72.94 101 ALA A CA 1
ATOM 807 C C . ALA A 1 101 ? 21.353 -11.755 -4.450 1.00 72.94 101 ALA A C 1
ATOM 809 O O . ALA A 1 101 ? 22.335 -11.633 -3.716 1.00 72.94 101 ALA A O 1
ATOM 810 N N . LEU A 1 102 ? 20.302 -12.514 -4.128 1.00 54.38 102 LEU A N 1
ATOM 811 C CA . LEU A 1 102 ? 20.233 -13.423 -2.977 1.00 54.38 102 LEU A CA 1
ATOM 812 C C . LEU A 1 102 ? 20.086 -14.864 -3.473 1.00 54.38 102 LEU A C 1
ATOM 814 O O . LEU A 1 102 ? 20.485 -15.766 -2.706 1.00 54.38 102 LEU A O 1
#